Protein AF-A0A8J2FG00-F1 (afdb_monomer)

Solvent-accessible surface area (backbone atoms only — not comparable to full-atom values): 4096 Å² total; per-residue (Å²): 136,85,82,86,77,83,86,77,84,78,65,54,62,21,66,72,95,56,12,60,57,37,19,63,73,62,73,21,59,22,26,79,88,65,50,35,51,90,44,45,38,73,46,99,87,71,49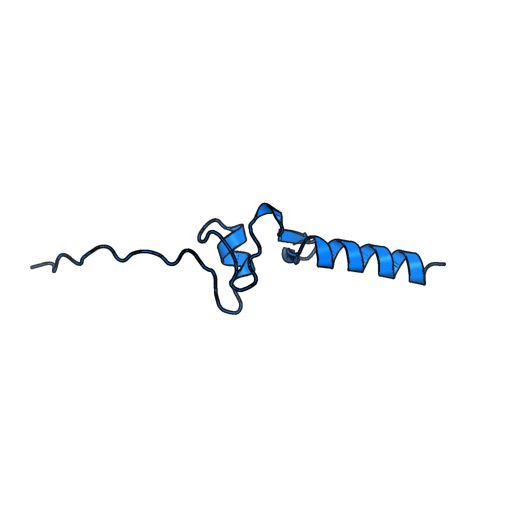,73,42,45,46,66,61,56,51,53,55,53,53,55,55,57,63,72,77,107

Structure (mmCIF, N/CA/C/O backbone):
data_AF-A0A8J2FG00-F1
#
_entry.id   AF-A0A8J2FG00-F1
#
loop_
_atom_site.group_PDB
_atom_site.id
_atom_site.type_symbol
_atom_site.label_atom_id
_atom_site.label_alt_id
_atom_site.label_comp_id
_atom_site.label_asym_id
_atom_site.label_entity_id
_atom_site.label_seq_id
_atom_site.pdbx_PDB_ins_code
_atom_site.Cartn_x
_atom_site.Cartn_y
_atom_site.Cartn_z
_atom_site.occupancy
_atom_site.B_iso_or_equiv
_atom_site.auth_seq_id
_atom_site.auth_comp_id
_atom_site.auth_asym_id
_atom_site.auth_atom_id
_atom_site.pdbx_PDB_model_num
ATOM 1 N N . MET A 1 1 ? -13.330 -16.885 35.141 1.00 63.41 1 MET A N 1
ATOM 2 C CA . MET A 1 1 ? -13.904 -15.568 34.766 1.00 63.41 1 MET A CA 1
ATOM 3 C C . MET A 1 1 ? -13.179 -15.048 33.526 1.00 63.41 1 MET A C 1
ATOM 5 O O . MET A 1 1 ? -11.959 -14.972 33.559 1.00 63.41 1 MET A O 1
ATOM 9 N N . VAL A 1 2 ? -13.885 -14.741 32.430 1.00 71.19 2 VAL A N 1
ATOM 10 C CA . VAL A 1 2 ? -13.276 -14.221 31.185 1.00 71.19 2 VAL A CA 1
ATOM 11 C C . VAL A 1 2 ? -13.329 -12.692 31.200 1.00 71.19 2 VAL A C 1
ATOM 13 O O . VAL A 1 2 ? -14.390 -12.105 31.396 1.00 71.19 2 VAL A O 1
ATOM 16 N N . LYS A 1 3 ? -12.183 -12.034 31.016 1.00 76.19 3 LYS A N 1
ATOM 17 C CA . LYS A 1 3 ? -12.073 -10.569 31.023 1.00 76.19 3 LYS A CA 1
ATOM 18 C C . LYS A 1 3 ? -12.619 -10.000 29.710 1.00 76.19 3 LYS A C 1
ATOM 20 O O . LYS A 1 3 ? -12.033 -10.219 28.653 1.00 76.19 3 LYS A O 1
ATOM 25 N N . VAL A 1 4 ? -13.723 -9.255 29.767 1.00 77.00 4 VAL A N 1
ATOM 26 C CA . VAL A 1 4 ? -14.281 -8.564 28.594 1.00 77.00 4 VAL A CA 1
ATOM 27 C C . VAL A 1 4 ? -13.353 -7.407 28.213 1.00 77.00 4 VAL A C 1
ATOM 29 O O . VAL A 1 4 ? -13.169 -6.461 28.977 1.00 77.00 4 VAL A O 1
ATOM 32 N N . MET A 1 5 ? -12.732 -7.488 27.036 1.00 83.19 5 MET A N 1
ATOM 33 C CA . MET A 1 5 ? -11.842 -6.445 26.514 1.00 83.19 5 MET A CA 1
ATOM 34 C C . MET A 1 5 ? -12.612 -5.480 25.601 1.00 83.19 5 MET A C 1
ATOM 36 O O . MET A 1 5 ? -13.441 -5.900 24.793 1.00 83.19 5 MET A O 1
ATOM 40 N N . LYS A 1 6 ? -12.313 -4.175 25.681 1.00 83.44 6 LYS A N 1
ATOM 41 C CA . LYS A 1 6 ? -12.884 -3.164 24.773 1.00 83.44 6 LYS A CA 1
ATOM 42 C C . LYS A 1 6 ? -12.377 -3.356 23.340 1.00 83.44 6 LYS A C 1
ATOM 44 O O . LYS A 1 6 ? -11.190 -3.578 23.106 1.00 83.44 6 LYS A O 1
ATOM 49 N N . LYS A 1 7 ? -13.274 -3.193 22.362 1.00 80.75 7 LYS A N 1
ATOM 50 C CA . LYS A 1 7 ? -12.943 -3.255 20.931 1.00 80.75 7 LYS A CA 1
ATOM 51 C C . LYS A 1 7 ? -12.051 -2.071 20.543 1.00 80.75 7 LYS A C 1
ATOM 53 O O . LYS A 1 7 ? -12.448 -0.917 20.681 1.00 80.75 7 LYS A O 1
ATOM 58 N N . MET A 1 8 ? -10.854 -2.350 20.035 1.00 80.94 8 MET A N 1
ATOM 59 C CA . MET A 1 8 ? -9.925 -1.313 19.574 1.00 80.94 8 MET A CA 1
ATOM 60 C C . MET A 1 8 ? -10.297 -0.780 18.181 1.00 80.94 8 MET A C 1
ATOM 62 O O . MET A 1 8 ? -10.679 -1.540 17.285 1.00 80.94 8 MET A O 1
ATOM 66 N N . LYS A 1 9 ? -10.136 0.535 17.971 1.00 83.44 9 LYS A N 1
ATOM 67 C CA . LYS A 1 9 ? -10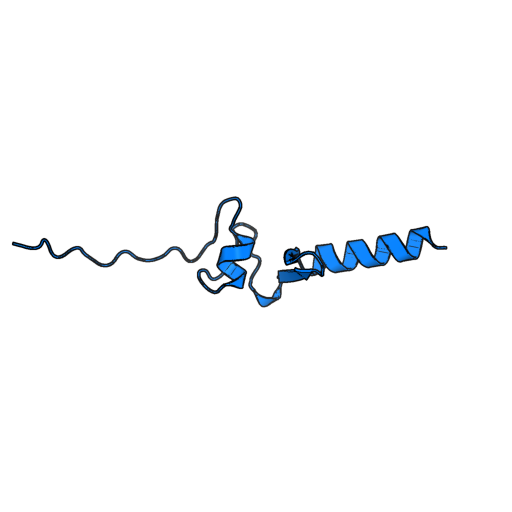.328 1.187 16.665 1.00 83.44 9 LYS A CA 1
ATOM 68 C C . LYS A 1 9 ? -9.195 0.794 15.714 1.00 83.44 9 LYS A C 1
ATOM 70 O O . LYS A 1 9 ? -8.026 1.064 15.978 1.00 83.44 9 LYS A O 1
ATOM 75 N N . LYS A 1 10 ? -9.538 0.178 14.579 1.00 82.50 10 LYS A N 1
ATOM 76 C CA . LYS A 1 10 ? -8.558 -0.163 13.536 1.00 82.50 10 LYS A CA 1
ATOM 77 C C . LYS A 1 10 ? -8.024 1.109 12.869 1.00 82.50 10 LYS A C 1
ATOM 79 O O . LYS A 1 10 ? -8.762 2.067 12.646 1.00 82.50 10 LYS A O 1
ATOM 84 N N . SER A 1 11 ? -6.737 1.106 12.527 1.00 89.94 11 SER A N 1
ATOM 85 C CA . SER A 1 11 ? -6.114 2.218 11.803 1.00 89.94 11 SER A CA 1
ATOM 86 C C . SER A 1 11 ? -6.605 2.285 10.356 1.00 89.94 11 SER A C 1
ATOM 88 O O . SER A 1 11 ? -6.651 1.279 9.652 1.00 89.94 11 SER A O 1
ATOM 90 N N . THR A 1 12 ? -6.924 3.493 9.893 1.00 92.88 12 THR A N 1
ATOM 91 C CA . THR A 1 12 ? -7.349 3.750 8.506 1.00 92.88 12 THR A CA 1
ATOM 92 C C . THR A 1 12 ? -6.176 3.753 7.524 1.00 92.88 12 THR A C 1
ATOM 94 O O . THR A 1 12 ? -6.359 3.457 6.342 1.00 92.88 12 THR A O 1
ATOM 97 N N . ILE A 1 13 ? -4.970 4.066 8.013 1.00 95.12 13 ILE A N 1
ATOM 98 C CA . ILE A 1 13 ? -3.744 4.208 7.220 1.00 95.12 13 ILE A CA 1
ATOM 99 C C . ILE A 1 13 ? -2.882 2.945 7.325 1.00 95.12 13 ILE A C 1
ATOM 101 O O . ILE A 1 13 ? -2.549 2.461 8.413 1.00 95.12 13 ILE A O 1
ATOM 105 N N . ALA A 1 14 ? -2.492 2.411 6.172 1.00 95.94 14 ALA A N 1
ATOM 106 C CA . ALA A 1 14 ? -1.574 1.291 6.045 1.00 95.94 14 ALA A CA 1
ATOM 107 C C . ALA A 1 14 ? -0.121 1.770 6.087 1.00 95.94 14 ALA A C 1
ATOM 109 O O . ALA A 1 14 ? 0.267 2.664 5.336 1.00 95.94 14 ALA A O 1
ATOM 110 N N . ARG A 1 15 ? 0.676 1.160 6.969 1.00 93.44 15 ARG A N 1
ATOM 111 C CA . ARG A 1 15 ? 2.093 1.470 7.197 1.00 93.44 15 ARG A CA 1
ATOM 112 C C . ARG A 1 15 ? 2.928 0.192 7.083 1.00 93.44 15 ARG A C 1
ATOM 114 O O . ARG A 1 15 ? 2.377 -0.905 7.187 1.00 93.44 15 ARG A O 1
ATOM 121 N N . GLY A 1 16 ? 4.234 0.352 6.884 1.00 92.88 16 GLY A N 1
ATOM 122 C CA . GLY A 1 16 ? 5.193 -0.747 6.761 1.00 92.88 16 GLY A CA 1
ATOM 123 C C . GLY A 1 16 ? 5.211 -1.418 5.383 1.00 92.88 16 GLY A C 1
ATOM 124 O O . GLY A 1 16 ? 4.532 -0.990 4.446 1.00 92.88 16 GLY A O 1
ATOM 125 N N . VAL A 1 17 ? 5.984 -2.502 5.280 1.00 92.00 17 VAL A N 1
ATOM 126 C CA . VAL A 1 17 ? 6.271 -3.223 4.022 1.00 92.00 17 VAL A CA 1
ATOM 127 C C . VAL A 1 17 ? 4.997 -3.733 3.336 1.00 92.00 17 VAL A C 1
ATOM 129 O O . VAL A 1 17 ? 4.871 -3.691 2.113 1.00 92.00 17 VAL A O 1
ATOM 132 N N . PHE A 1 18 ? 3.991 -4.136 4.115 1.00 93.31 18 PHE A N 1
ATOM 133 C CA . PHE A 1 18 ? 2.735 -4.684 3.595 1.00 93.31 18 PHE A CA 1
ATOM 134 C C . PHE A 1 18 ? 1.652 -3.637 3.308 1.00 93.31 18 PHE A C 1
ATOM 136 O O . PHE A 1 18 ? 0.516 -4.016 3.017 1.00 93.31 18 PHE A O 1
ATOM 143 N N . ALA A 1 19 ? 1.957 -2.334 3.355 1.00 95.44 19 AL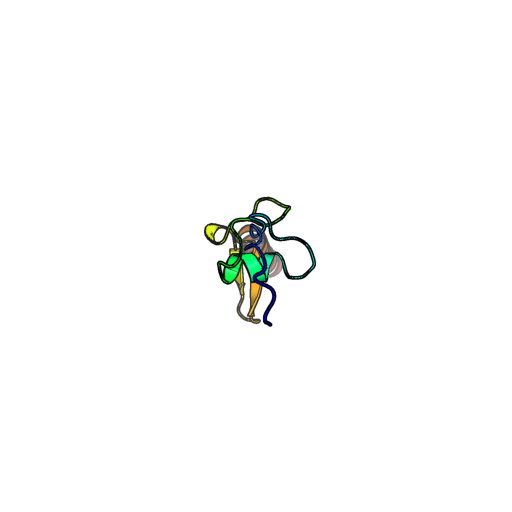A A N 1
ATOM 144 C CA . ALA A 1 19 ? 0.942 -1.284 3.253 1.00 95.44 19 ALA A CA 1
ATOM 145 C C . ALA A 1 19 ? 0.059 -1.414 1.997 1.00 95.44 19 ALA A C 1
ATOM 147 O O . ALA A 1 19 ? -1.168 -1.370 2.086 1.00 95.44 19 ALA A O 1
ATOM 148 N N . ARG A 1 20 ? 0.670 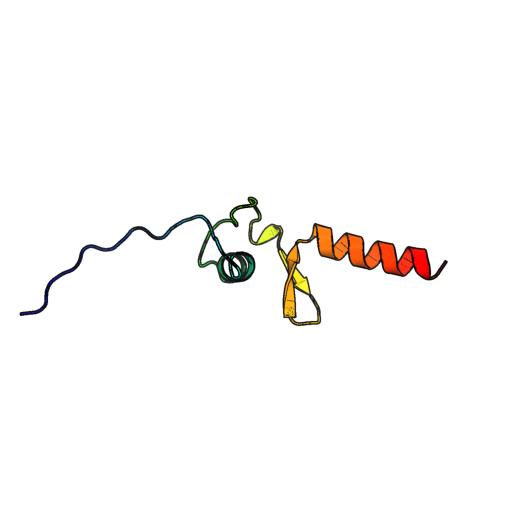-1.650 0.829 1.00 94.62 20 ARG A N 1
ATOM 149 C CA . ARG A 1 20 ? -0.060 -1.829 -0.440 1.00 94.62 20 ARG A CA 1
ATOM 150 C C . ARG A 1 20 ? -0.940 -3.083 -0.435 1.00 94.62 20 ARG A C 1
ATOM 152 O O . ARG A 1 20 ? -2.060 -3.042 -0.931 1.00 94.62 20 ARG A O 1
ATOM 159 N N . SER A 1 21 ? -0.466 -4.172 0.173 1.00 95.12 21 SER A N 1
ATOM 160 C CA . SER A 1 21 ? -1.228 -5.421 0.313 1.00 95.12 21 SER A CA 1
ATOM 161 C C . SER A 1 21 ? -2.433 -5.253 1.240 1.00 95.12 21 SER A C 1
ATOM 163 O O . SER A 1 21 ? -3.533 -5.690 0.911 1.00 95.12 21 SER A O 1
ATOM 165 N N . GLN A 1 22 ? -2.261 -4.544 2.361 1.00 95.12 22 GLN A N 1
ATOM 166 C CA . GLN A 1 22 ? -3.347 -4.255 3.303 1.00 95.12 22 GLN A CA 1
ATOM 167 C C . GLN A 1 22 ? -4.467 -3.428 2.658 1.00 95.12 22 GLN A C 1
ATOM 169 O O . GLN A 1 22 ? -5.641 -3.737 2.856 1.00 95.12 22 GLN A O 1
ATOM 174 N N . VAL A 1 23 ? -4.117 -2.416 1.859 1.00 95.81 23 VAL A N 1
ATOM 175 C CA . VAL A 1 23 ? -5.099 -1.599 1.126 1.00 95.81 23 VAL A CA 1
ATOM 176 C C . VAL A 1 23 ? -5.779 -2.405 0.020 1.00 95.81 23 VAL A C 1
ATOM 178 O O . VAL A 1 23 ? -6.996 -2.348 -0.125 1.00 95.81 23 VAL A O 1
ATOM 181 N N . TRP A 1 24 ? -5.026 -3.216 -0.729 1.00 95.00 24 TRP A N 1
ATOM 182 C CA . TRP A 1 24 ? -5.584 -4.059 -1.792 1.00 95.00 24 TRP A CA 1
ATOM 183 C C . TRP A 1 24 ? -6.631 -5.054 -1.274 1.00 95.00 24 TRP A C 1
ATOM 185 O O . TRP A 1 24 ? -7.697 -5.212 -1.874 1.00 95.00 24 TRP A O 1
ATOM 195 N N . LYS A 1 25 ? -6.349 -5.667 -0.118 1.00 93.62 25 LYS A N 1
ATO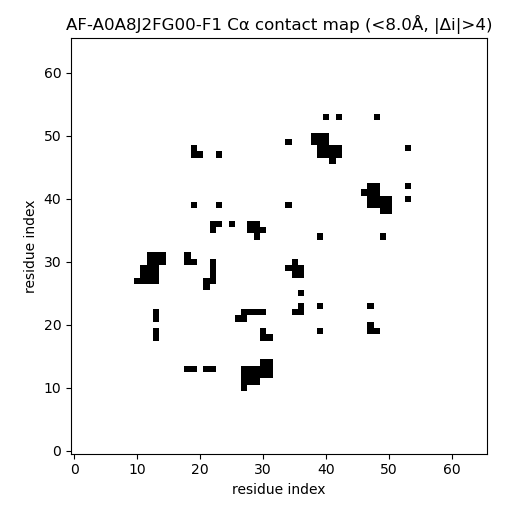M 196 C CA . LYS A 1 25 ? -7.257 -6.576 0.598 1.00 93.62 25 LYS A CA 1
ATOM 197 C C . LYS A 1 25 ? -8.450 -5.863 1.253 1.00 93.62 25 LYS A C 1
ATOM 199 O O . LYS A 1 25 ? -9.330 -6.536 1.767 1.00 93.62 25 LYS A O 1
ATOM 204 N N . GLY A 1 26 ? -8.484 -4.527 1.264 1.00 92.62 26 GLY A N 1
ATOM 205 C CA . GLY A 1 26 ? -9.549 -3.748 1.905 1.00 92.62 26 GLY A CA 1
ATOM 206 C C . GLY A 1 26 ? -9.454 -3.684 3.432 1.00 92.62 26 GLY A C 1
ATOM 207 O O . GLY A 1 26 ? -10.382 -3.225 4.085 1.00 92.62 26 GLY A O 1
ATOM 208 N N . LEU A 1 27 ? -8.329 -4.104 4.022 1.00 92.50 27 LEU A N 1
ATOM 209 C CA . LEU A 1 27 ? -8.123 -4.038 5.475 1.00 92.50 27 LEU A CA 1
ATOM 210 C C . LEU A 1 27 ? -7.987 -2.593 5.967 1.00 92.50 27 LEU A C 1
ATOM 212 O O . LEU A 1 27 ? -8.211 -2.312 7.144 1.00 92.50 27 LEU A O 1
ATOM 216 N N . LYS A 1 28 ? -7.554 -1.698 5.073 1.00 93.69 28 LYS A N 1
ATOM 217 C CA . LYS A 1 28 ? -7.271 -0.286 5.333 1.00 93.69 28 LYS A CA 1
ATOM 218 C C . LYS A 1 28 ? -7.631 0.559 4.116 1.00 93.69 28 LYS A C 1
ATOM 220 O O . LYS A 1 28 ? -7.679 0.053 2.999 1.00 93.69 28 LYS A O 1
ATOM 225 N N . VAL A 1 29 ? -7.840 1.855 4.338 1.00 94.94 29 VAL A N 1
ATOM 226 C CA . VAL A 1 29 ? -8.368 2.777 3.320 1.00 94.94 29 VAL A CA 1
ATOM 227 C C . VAL A 1 29 ? -7.273 3.269 2.372 1.00 94.94 29 VAL A C 1
ATOM 229 O O . VAL A 1 29 ? -7.464 3.277 1.158 1.00 94.94 29 VAL A O 1
ATOM 232 N N . LYS A 1 30 ? -6.128 3.690 2.920 1.00 95.38 30 LYS A N 1
ATOM 233 C CA . LYS A 1 30 ? -5.028 4.298 2.154 1.00 95.38 30 LYS A CA 1
ATOM 234 C C . LYS A 1 30 ? -3.658 3.919 2.705 1.00 95.38 30 LYS A C 1
ATOM 236 O O . LYS A 1 30 ? -3.544 3.583 3.882 1.00 95.38 30 LYS A O 1
ATOM 241 N N . THR A 1 31 ? -2.614 3.981 1.883 1.00 95.88 31 THR A N 1
ATOM 242 C CA . THR A 1 31 ? -1.224 3.860 2.357 1.00 95.88 31 THR A CA 1
ATOM 243 C C . THR A 1 31 ? -0.761 5.155 3.030 1.00 95.88 31 THR A C 1
ATOM 245 O O . THR A 1 31 ? -1.423 6.189 2.922 1.00 95.88 31 THR A O 1
ATOM 248 N N . SER A 1 32 ? 0.384 5.128 3.717 1.00 93.19 32 SER A N 1
ATOM 249 C CA . SER A 1 32 ? 1.034 6.341 4.239 1.00 93.19 32 SER A CA 1
ATOM 250 C C . SER A 1 32 ? 1.288 7.391 3.152 1.00 93.19 32 SER A C 1
ATOM 252 O O . SER A 1 32 ? 1.142 8.575 3.418 1.00 93.19 32 SER A O 1
ATOM 254 N N . ALA A 1 33 ? 1.573 6.952 1.922 1.00 89.94 33 ALA A N 1
ATOM 255 C CA . ALA A 1 33 ? 1.743 7.804 0.744 1.00 89.94 33 ALA A CA 1
ATOM 256 C C . ALA A 1 33 ? 0.414 8.236 0.082 1.00 89.94 33 ALA A C 1
ATOM 258 O O . ALA A 1 33 ? 0.425 8.787 -1.012 1.00 89.94 33 ALA A O 1
ATOM 259 N N . GLY A 1 34 ? -0.739 7.939 0.689 1.00 92.94 34 GLY A N 1
ATOM 260 C C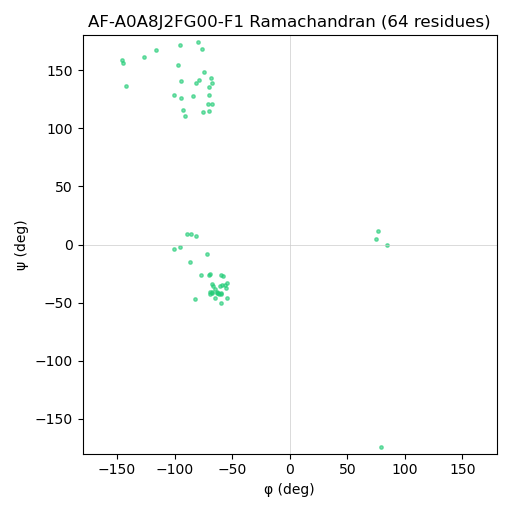A . GLY A 1 34 ? -2.052 8.372 0.199 1.00 92.94 34 GLY A CA 1
ATOM 261 C C . GLY A 1 34 ? -2.700 7.486 -0.871 1.00 92.94 34 GLY A C 1
ATOM 262 O O . GLY A 1 34 ? -3.833 7.762 -1.252 1.00 92.94 34 GLY A O 1
ATOM 263 N N . LEU A 1 35 ? -2.054 6.399 -1.308 1.00 94.75 35 LEU A N 1
ATOM 264 C CA . LEU A 1 35 ? -2.592 5.519 -2.355 1.00 94.75 35 LEU A CA 1
ATOM 265 C C . LEU A 1 35 ? -3.797 4.717 -1.849 1.00 94.75 35 LEU A C 1
ATOM 267 O O . LEU A 1 35 ? -3.695 4.024 -0.830 1.00 94.75 35 LEU A O 1
ATOM 271 N N . LYS A 1 36 ? -4.904 4.761 -2.594 1.00 95.44 36 LYS A N 1
ATOM 272 C CA . LYS A 1 36 ? -6.099 3.933 -2.377 1.00 95.44 36 LYS A CA 1
ATOM 273 C C . LYS A 1 36 ? -6.060 2.686 -3.258 1.00 95.44 36 LYS A C 1
ATOM 275 O O . LYS A 1 36 ? -5.225 2.551 -4.151 1.00 95.44 36 LYS A O 1
ATOM 280 N N . LYS A 1 37 ? -7.003 1.764 -3.043 1.00 93.88 37 LYS A N 1
ATOM 281 C CA . LYS A 1 37 ? -7.146 0.550 -3.867 1.00 93.88 37 LYS A CA 1
ATOM 282 C C . LYS A 1 37 ? -7.322 0.870 -5.359 1.00 93.88 37 LYS A C 1
ATOM 284 O O . LYS A 1 37 ? -6.777 0.150 -6.188 1.00 93.88 37 LYS A O 1
ATOM 289 N N . SER A 1 38 ? -8.004 1.971 -5.686 1.00 93.69 38 SER A N 1
ATOM 290 C CA . SER A 1 38 ? -8.166 2.488 -7.053 1.00 93.69 38 SER A CA 1
ATOM 291 C C . SER A 1 38 ? -6.846 2.818 -7.741 1.00 93.69 38 SER A C 1
ATOM 293 O O . SER A 1 38 ? -6.779 2.774 -8.964 1.00 93.69 38 SER A O 1
ATOM 295 N N . ASP A 1 39 ? -5.803 3.133 -6.978 1.00 92.25 39 ASP A N 1
ATOM 296 C CA . ASP A 1 39 ? -4.525 3.631 -7.494 1.00 92.25 39 ASP A CA 1
ATOM 297 C C . ASP A 1 39 ? -3.474 2.517 -7.559 1.00 92.25 39 ASP A C 1
ATOM 299 O O . ASP A 1 39 ? -2.354 2.718 -8.039 1.00 92.25 39 ASP A O 1
ATOM 303 N N . LEU A 1 40 ? -3.835 1.329 -7.072 1.00 94.50 40 LEU A N 1
ATOM 304 C CA . LEU A 1 40 ? -3.010 0.135 -7.064 1.00 94.50 40 LEU A CA 1
ATOM 305 C C . LEU A 1 40 ? -3.352 -0.771 -8.249 1.00 94.50 40 LEU A C 1
ATOM 307 O O . LEU A 1 40 ? -4.458 -0.762 -8.789 1.00 94.50 40 LEU A O 1
ATOM 311 N N . PHE A 1 41 ? -2.367 -1.564 -8.645 1.00 93.94 41 PHE A N 1
ATOM 312 C CA . PHE A 1 41 ? -2.458 -2.527 -9.727 1.00 93.94 41 PHE A CA 1
ATOM 313 C C . PHE A 1 41 ? -1.675 -3.785 -9.353 1.00 93.94 41 PHE A C 1
ATOM 315 O O . PHE A 1 41 ? -0.560 -3.696 -8.832 1.00 93.94 41 PHE A O 1
ATOM 322 N N . LYS A 1 42 ? -2.254 -4.960 -9.613 1.00 92.31 42 LYS A N 1
ATOM 323 C CA . LYS A 1 42 ? -1.566 -6.243 -9.455 1.00 92.31 42 LYS A CA 1
ATOM 324 C C . LYS A 1 42 ? -0.938 -6.610 -10.796 1.00 92.31 42 LYS A C 1
ATOM 326 O O . LYS A 1 42 ? -1.651 -6.805 -11.772 1.00 92.31 42 LYS A O 1
ATOM 331 N N . ASN A 1 43 ? 0.389 -6.671 -10.844 1.00 91.31 43 ASN A N 1
ATOM 332 C CA . ASN A 1 43 ? 1.103 -7.026 -12.067 1.00 91.31 43 ASN A CA 1
ATOM 333 C C . ASN A 1 43 ? 1.111 -8.547 -12.313 1.00 91.31 43 ASN A C 1
ATOM 335 O O . ASN A 1 43 ? 0.696 -9.327 -11.453 1.00 91.31 43 ASN A O 1
ATOM 339 N N . LYS A 1 44 ? 1.632 -8.968 -13.476 1.00 88.00 44 LYS A N 1
ATOM 340 C CA . LYS A 1 44 ? 1.708 -10.388 -13.869 1.00 88.00 44 LYS A CA 1
ATOM 341 C C . LYS A 1 44 ? 2.493 -11.268 -12.889 1.00 88.00 44 LYS A C 1
ATOM 343 O O . LYS A 1 44 ? 2.201 -12.445 -12.752 1.00 88.00 44 LYS A O 1
ATOM 348 N N . TRP A 1 45 ? 3.442 -10.684 -12.158 1.00 90.12 45 TRP A N 1
ATOM 349 C CA . TRP A 1 45 ? 4.234 -11.366 -11.129 1.00 90.12 45 TRP A CA 1
ATOM 350 C C . TRP A 1 45 ? 3.552 -11.380 -9.751 1.00 90.12 45 TRP A C 1
ATOM 352 O O . TRP A 1 45 ? 4.180 -11.687 -8.743 1.00 90.12 45 TRP A O 1
ATOM 362 N N . GLY A 1 46 ? 2.285 -10.968 -9.669 1.00 90.06 46 GLY A N 1
ATOM 363 C CA . GLY A 1 46 ? 1.513 -10.938 -8.430 1.00 90.06 46 GLY A CA 1
ATOM 364 C C . GLY A 1 46 ? 1.873 -9.805 -7.464 1.00 90.06 46 GLY A C 1
ATOM 365 O O . GLY A 1 46 ? 1.293 -9.730 -6.379 1.00 90.06 46 GLY A O 1
ATOM 366 N N . ARG A 1 47 ? 2.775 -8.890 -7.842 1.00 91.88 47 ARG A N 1
ATOM 367 C CA . ARG A 1 47 ? 3.175 -7.744 -7.014 1.00 91.88 47 ARG A CA 1
ATOM 368 C C . ARG A 1 47 ? 2.158 -6.615 -7.142 1.00 91.88 47 ARG A C 1
ATOM 370 O O . ARG A 1 47 ? 1.710 -6.279 -8.238 1.00 91.88 47 ARG A O 1
ATOM 377 N N . ILE A 1 48 ? 1.850 -5.986 -6.011 1.00 94.19 48 ILE A N 1
ATOM 378 C CA . ILE A 1 48 ? 0.968 -4.819 -5.952 1.00 94.19 48 ILE A CA 1
ATOM 379 C C . ILE A 1 48 ? 1.823 -3.557 -6.078 1.00 94.19 48 ILE A C 1
ATOM 381 O O . ILE A 1 48 ? 2.591 -3.199 -5.178 1.00 94.19 48 ILE A O 1
ATOM 385 N N . VAL A 1 49 ? 1.683 -2.888 -7.212 1.00 92.62 49 VAL A N 1
ATOM 386 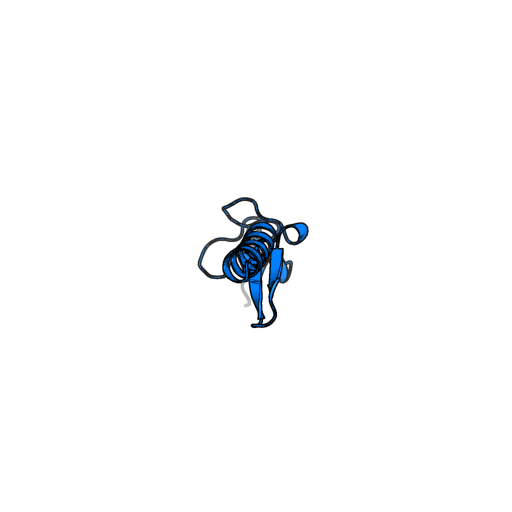C CA . VAL A 1 49 ? 2.391 -1.655 -7.572 1.00 92.62 49 VAL A CA 1
ATOM 387 C C . VAL A 1 49 ? 1.393 -0.510 -7.728 1.00 92.62 49 VAL A C 1
ATOM 389 O O . VAL A 1 49 ? 0.184 -0.733 -7.747 1.00 92.62 49 VAL A O 1
ATO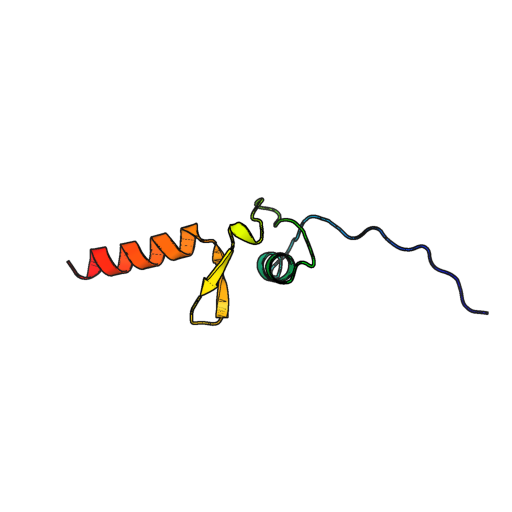M 392 N N . SER A 1 50 ? 1.873 0.732 -7.807 1.00 91.88 50 SER A N 1
ATOM 393 C CA . SER A 1 50 ? 1.006 1.847 -8.198 1.00 91.88 50 SER A CA 1
ATOM 394 C C . SER A 1 50 ? 0.721 1.788 -9.701 1.00 91.88 50 SER A C 1
ATOM 396 O O . SER A 1 50 ? 1.571 1.371 -10.492 1.00 91.88 50 SER A O 1
ATOM 398 N N . LYS A 1 51 ? -0.463 2.252 -10.114 1.00 88.31 51 LYS A N 1
ATOM 399 C CA . LYS A 1 51 ? -0.827 2.382 -11.535 1.00 88.31 51 LYS A CA 1
ATOM 400 C C . LYS A 1 51 ? 0.183 3.229 -12.310 1.00 88.31 51 LYS A C 1
ATOM 402 O O . LYS A 1 51 ? 0.512 2.900 -13.444 1.00 88.31 51 LYS A O 1
ATOM 407 N N . HIS A 1 52 ? 0.710 4.280 -11.682 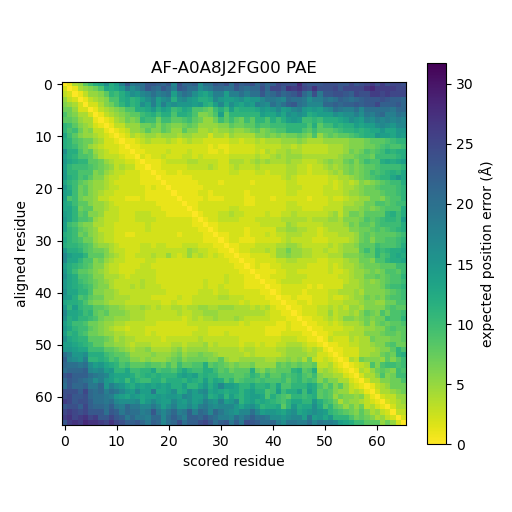1.00 84.94 52 HIS A N 1
ATOM 408 C CA . HIS A 1 52 ? 1.760 5.111 -12.267 1.00 84.94 52 HIS A CA 1
ATOM 409 C C . HIS A 1 52 ? 3.028 4.300 -12.576 1.00 84.94 52 HIS A C 1
ATOM 411 O O . HIS A 1 52 ? 3.490 4.303 -13.712 1.00 84.94 52 HIS A O 1
ATOM 417 N N . ALA A 1 53 ? 3.533 3.526 -11.609 1.00 83.62 53 ALA A N 1
ATOM 418 C CA . ALA A 1 53 ? 4.716 2.691 -11.818 1.00 83.62 53 ALA A CA 1
ATOM 419 C C . ALA A 1 53 ? 4.504 1.647 -12.929 1.00 83.62 53 ALA A C 1
ATOM 421 O O . ALA A 1 53 ? 5.419 1.373 -13.701 1.00 83.62 53 ALA A O 1
ATOM 422 N N . SER A 1 54 ? 3.287 1.104 -13.051 1.00 82.94 54 SER A N 1
ATOM 423 C CA . SER A 1 54 ? 2.951 0.183 -14.142 1.00 82.94 54 SER A CA 1
ATOM 424 C C . SER A 1 54 ? 3.043 0.847 -15.521 1.00 82.94 54 SER A C 1
ATOM 426 O O . SER A 1 54 ? 3.571 0.235 -16.444 1.00 82.94 54 SER A O 1
ATOM 428 N N . LYS A 1 55 ? 2.561 2.091 -15.665 1.00 78.75 55 LYS A N 1
ATOM 429 C CA . LYS A 1 55 ? 2.617 2.851 -16.928 1.00 78.75 55 LYS A CA 1
ATOM 430 C C . LYS A 1 55 ? 4.049 3.219 -17.323 1.00 78.75 55 LYS A C 1
ATOM 432 O O . LYS A 1 55 ? 4.415 3.116 -18.488 1.00 78.75 55 LYS A O 1
ATOM 437 N N . VAL A 1 56 ? 4.871 3.627 -16.356 1.00 78.25 56 VAL A N 1
ATOM 438 C CA . VAL A 1 56 ? 6.282 3.962 -16.611 1.00 78.25 56 VAL A CA 1
ATOM 439 C C . VAL A 1 56 ? 7.047 2.738 -17.121 1.00 78.25 56 VAL A C 1
ATOM 441 O O . VAL A 1 56 ? 7.801 2.843 -18.086 1.00 78.25 56 VAL A O 1
ATOM 444 N N . ALA A 1 57 ? 6.801 1.560 -16.539 1.00 73.12 57 ALA A N 1
ATOM 445 C CA . ALA A 1 57 ? 7.441 0.325 -16.981 1.00 73.12 57 ALA A CA 1
ATOM 446 C C . ALA A 1 57 ? 7.124 -0.012 -18.450 1.00 73.12 57 ALA A C 1
ATOM 448 O O . ALA A 1 57 ? 8.031 -0.377 -19.193 1.00 73.12 57 ALA A O 1
ATOM 449 N N . THR A 1 58 ? 5.875 0.152 -18.898 1.00 70.81 58 THR A N 1
ATOM 450 C CA . THR A 1 58 ? 5.504 -0.122 -20.297 1.00 70.81 58 THR A CA 1
ATOM 451 C C . THR A 1 58 ? 6.103 0.894 -21.267 1.00 70.81 58 THR A C 1
ATOM 453 O O . THR A 1 58 ? 6.609 0.509 -22.314 1.00 70.81 58 THR A O 1
ATOM 456 N N . VAL A 1 59 ? 6.110 2.183 -20.910 1.00 71.12 59 VAL A N 1
ATOM 457 C CA . VAL A 1 59 ? 6.691 3.240 -21.759 1.00 71.12 59 VAL A CA 1
ATOM 458 C C . VAL A 1 59 ? 8.196 3.041 -21.946 1.00 71.12 59 VAL A C 1
ATOM 460 O O . VAL A 1 59 ? 8.698 3.195 -23.057 1.00 71.12 59 VAL A O 1
ATOM 463 N N . ASN A 1 60 ? 8.917 2.653 -20.892 1.00 71.56 60 ASN A N 1
ATOM 464 C CA . ASN A 1 60 ? 10.362 2.434 -20.974 1.00 71.56 60 ASN A CA 1
ATOM 465 C C . ASN A 1 60 ? 10.728 1.228 -21.851 1.00 71.56 60 ASN A C 1
ATOM 467 O O . ASN A 1 60 ? 11.734 1.281 -22.550 1.00 71.56 60 ASN A O 1
ATOM 471 N N . VAL A 1 61 ? 9.908 0.171 -21.859 1.00 71.62 61 VAL A N 1
ATOM 472 C CA . VAL A 1 61 ? 10.097 -0.973 -22.768 1.00 71.62 61 VAL A CA 1
ATOM 473 C C . VAL A 1 61 ? 9.917 -0.541 -24.225 1.00 71.62 61 VAL A C 1
ATOM 475 O O . VAL A 1 61 ? 10.762 -0.851 -25.057 1.00 71.62 61 VAL A O 1
ATOM 478 N N . LEU A 1 62 ? 8.867 0.230 -24.524 1.00 67.44 62 LEU A N 1
ATOM 479 C CA . LEU A 1 62 ? 8.577 0.699 -25.885 1.00 67.44 62 LEU A CA 1
ATOM 480 C C . LEU A 1 62 ? 9.631 1.679 -26.418 1.00 67.44 62 LEU A C 1
ATOM 482 O O . LEU A 1 62 ? 9.957 1.640 -27.598 1.00 67.44 62 LEU A O 1
ATOM 486 N N . LYS A 1 63 ? 10.193 2.534 -25.555 1.00 68.69 63 LYS A N 1
ATOM 487 C CA . LYS A 1 63 ? 11.279 3.455 -25.929 1.00 68.69 63 LYS A CA 1
ATOM 488 C C . LYS A 1 63 ? 12.608 2.757 -26.212 1.00 68.69 63 LYS A C 1
ATOM 490 O O . LYS A 1 63 ? 13.414 3.320 -26.930 1.00 68.69 63 LYS A O 1
ATOM 495 N N . LYS A 1 64 ? 12.850 1.580 -25.628 1.00 59.50 64 LYS A N 1
ATOM 496 C CA . LYS A 1 64 ? 14.101 0.822 -25.802 1.00 59.50 64 LYS A CA 1
ATOM 497 C C . LYS A 1 64 ? 14.082 -0.096 -27.031 1.00 59.50 64 LYS A C 1
ATOM 499 O O . LYS A 1 64 ? 15.123 -0.612 -27.411 1.00 59.50 64 LYS A O 1
ATOM 504 N N . ALA A 1 65 ? 12.898 -0.341 -27.592 1.00 58.97 65 ALA A N 1
ATOM 505 C CA . ALA A 1 65 ? 12.686 -1.157 -28.788 1.00 58.97 65 ALA A CA 1
ATOM 506 C C . ALA A 1 65 ? 12.624 -0.328 -30.089 1.00 58.97 65 ALA A C 1
ATOM 508 O O . ALA A 1 65 ? 12.446 -0.900 -31.161 1.00 58.97 65 ALA A O 1
ATOM 509 N N . LYS A 1 66 ? 12.727 1.000 -29.975 1.00 51.94 66 LYS A N 1
ATOM 510 C CA . LYS A 1 66 ? 12.894 1.955 -31.073 1.00 51.94 66 LYS A CA 1
ATOM 511 C C . LYS A 1 66 ? 14.354 2.376 -31.133 1.00 51.94 66 LYS A C 1
ATOM 513 O O . LYS A 1 66 ? 14.815 2.626 -32.262 1.00 51.94 66 LYS A O 1
#

pLDDT: mean 86.0, std 10.78, range [51.94, 95.94]

Foldseek 3Di:
DDDDDDDDDQDQEADDPCRLVCQCVVVHAAYPVRDHNVQWDQDPVRDIDGPVVVVVVVVVVVVVVD

Sequence (66 aa):
MVKVMKKMKKSTIARGVFARSQVWKGLKVKTSAGLKKSDLFKNKWGRIVSKHASKVATVNVLKKAK

Secondary structure (DSSP, 8-state):
----PPPPPPPSEE-STTHHHHHHTTSSSEETT---GGGEEE-TTS-EEEHHHHHHHHHHHHHH--

Radius of gyration: 17.53 Å; Cα contacts (8 Å, |Δi|>4): 65; chains: 1; bounding box: 28×24×66 Å

Mean predicted aligned error: 7.39 Å